Protein AF-S6I3Y5-F1 (afdb_monomer)

Solvent-accessible surface area (backbone atoms only — not comparable to full-atom values): 3302 Å² total; per-residue (Å²): 115,76,72,63,61,57,61,51,53,61,53,52,49,53,44,51,53,27,47,55,49,26,70,77,38,65,68,74,59,17,54,50,25,49,52,50,38,52,51,53,53,50,49,49,53,56,51,51,53,56,53,74,69,46,76,88,80,126

Foldseek 3Di:
DVVVVVLCPVLVVQLVVLVVQLVVDDDPSNVVSVVSNVVSVVVNVVVVVVVVPDPDDD

Radius of gyration: 14.33 Å; Cα contacts (8 Å, |Δi|>4): 25; chains: 1; bounding box: 34×14×35 Å

Secondary structure (DSSP, 8-state):
-HHHHHHHHHHHHHHHHHHHHHHH--THHHHHHHHHHHHHHHHHHHHHHHHHTS----

Nearest PDB structures (foldseek):
  8jxk-assembly1_F-2  TM=8.446E-01  e=7.513E+00  Mycobacterium tuberculosis H37Rv
  4afl-assembly3_D  TM=7.602E-01  e=9.739E+00  Homo sapiens

Structure (mmCIF, N/CA/C/O backbone):
data_AF-S6I3Y5-F1
#
_entry.id   AF-S6I3Y5-F1
#
loop_
_atom_site.group_PDB
_atom_site.id
_atom_site.type_symbol
_atom_site.label_atom_id
_atom_site.label_alt_id
_atom_site.label_comp_id
_atom_site.label_asym_id
_atom_site.label_entity_id
_atom_site.label_seq_id
_atom_site.pdbx_PDB_ins_code
_atom_site.Cartn_x
_atom_site.Cartn_y
_atom_site.Cartn_z
_atom_site.occupancy
_atom_site.B_iso_or_equiv
_atom_site.auth_seq_id
_atom_site.auth_comp_id
_atom_site.auth_asym_id
_atom_site.auth_atom_id
_atom_site.pdbx_PDB_model_num
ATOM 1 N N . MET A 1 1 ? 20.087 -9.263 -13.707 1.00 51.22 1 MET A N 1
ATOM 2 C CA . MET A 1 1 ? 19.110 -10.209 -13.095 1.00 51.22 1 MET A CA 1
ATOM 3 C C . MET A 1 1 ? 19.086 -10.219 -11.555 1.00 51.22 1 MET A C 1
ATOM 5 O O . MET A 1 1 ? 18.005 -10.359 -10.996 1.00 51.22 1 MET A O 1
ATOM 9 N N . ARG A 1 2 ? 20.207 -10.022 -10.833 1.00 50.91 2 ARG A N 1
ATOM 10 C CA . ARG A 1 2 ? 20.223 -10.021 -9.347 1.00 50.91 2 ARG A CA 1
ATOM 11 C C . ARG A 1 2 ? 19.447 -8.864 -8.675 1.00 50.91 2 ARG A C 1
ATOM 13 O O . ARG A 1 2 ? 18.870 -9.078 -7.616 1.00 50.91 2 ARG A O 1
ATOM 20 N N . CYS A 1 3 ? 19.345 -7.686 -9.303 1.00 51.03 3 CYS A N 1
ATOM 21 C CA . CYS A 1 3 ? 18.568 -6.555 -8.759 1.00 51.03 3 CYS A CA 1
ATOM 22 C C . CYS A 1 3 ? 17.039 -6.705 -8.908 1.00 51.03 3 CYS A C 1
ATOM 24 O O . CYS A 1 3 ? 16.295 -6.114 -8.132 1.00 51.03 3 CYS A O 1
ATOM 26 N N . VAL A 1 4 ? 16.559 -7.510 -9.866 1.00 55.53 4 VAL A N 1
ATOM 27 C CA . VAL A 1 4 ? 15.115 -7.731 -10.090 1.00 55.53 4 VAL A CA 1
ATOM 28 C C . VAL A 1 4 ? 14.554 -8.760 -9.101 1.00 55.53 4 VAL A C 1
ATOM 30 O O . VAL A 1 4 ? 13.450 -8.592 -8.600 1.00 55.53 4 VAL A O 1
ATOM 33 N N . ALA A 1 5 ? 15.338 -9.777 -8.723 1.00 54.66 5 ALA A N 1
ATOM 34 C CA . ALA A 1 5 ? 14.936 -10.757 -7.707 1.00 54.66 5 ALA A CA 1
ATOM 35 C C . ALA A 1 5 ? 14.830 -10.149 -6.292 1.00 54.66 5 ALA A C 1
ATOM 37 O O . ALA A 1 5 ? 13.950 -10.524 -5.517 1.00 54.66 5 ALA A O 1
ATOM 38 N N . LEU A 1 6 ? 15.680 -9.165 -5.969 1.00 56.38 6 LEU A N 1
ATOM 39 C CA . LEU A 1 6 ? 15.652 -8.468 -4.677 1.00 56.38 6 LEU A CA 1
ATOM 40 C C . LEU A 1 6 ? 14.391 -7.595 -4.507 1.00 56.38 6 LEU A C 1
ATOM 42 O O . LEU A 1 6 ? 13.932 -7.371 -3.388 1.00 56.38 6 LEU A 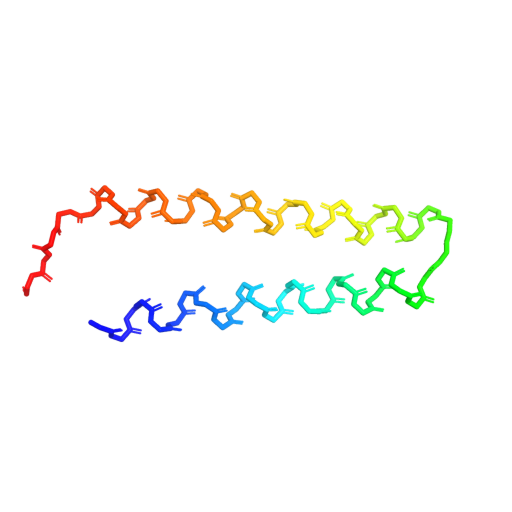O 1
ATOM 46 N N . ARG A 1 7 ? 13.792 -7.155 -5.622 1.00 62.88 7 ARG A N 1
ATOM 47 C CA . ARG A 1 7 ? 12.624 -6.265 -5.668 1.00 62.88 7 ARG A CA 1
ATOM 48 C C . ARG A 1 7 ? 11.324 -6.912 -5.176 1.00 62.88 7 ARG A C 1
ATOM 50 O O . ARG A 1 7 ? 10.470 -6.210 -4.648 1.00 62.88 7 ARG A O 1
ATOM 57 N N . CYS A 1 8 ? 11.169 -8.226 -5.300 1.00 63.28 8 CYS A N 1
ATOM 58 C CA . CYS A 1 8 ? 9.940 -8.907 -4.885 1.00 63.28 8 CYS A CA 1
ATOM 59 C C . CYS A 1 8 ? 9.955 -9.312 -3.410 1.00 63.28 8 CYS A C 1
ATOM 61 O O . CYS A 1 8 ? 8.902 -9.368 -2.788 1.00 63.28 8 CYS A O 1
ATOM 63 N N . VAL A 1 9 ? 11.127 -9.607 -2.839 1.00 81.06 9 VAL A N 1
ATOM 64 C CA . VAL A 1 9 ? 11.207 -10.203 -1.496 1.00 81.06 9 VAL A CA 1
ATOM 65 C C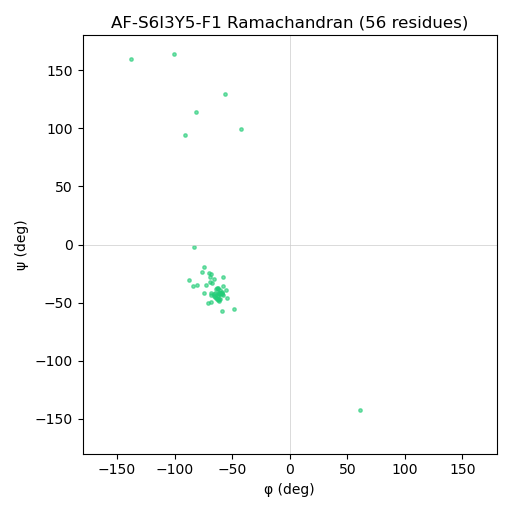 . VAL A 1 9 ? 10.831 -9.208 -0.405 1.00 81.06 9 VAL A C 1
ATOM 67 O O . VAL A 1 9 ? 9.968 -9.518 0.411 1.00 81.06 9 VAL A O 1
ATOM 70 N N . ALA A 1 10 ? 11.424 -8.010 -0.404 1.00 84.56 10 ALA A N 1
ATOM 71 C CA . ALA A 1 10 ? 11.144 -7.016 0.633 1.00 84.56 10 ALA A CA 1
ATOM 72 C C . ALA A 1 10 ? 9.684 -6.547 0.583 1.00 84.56 10 ALA A C 1
ATOM 74 O O . ALA A 1 10 ? 9.027 -6.442 1.617 1.00 84.56 10 ALA A O 1
ATOM 75 N N . LEU A 1 11 ? 9.160 -6.331 -0.626 1.00 88.25 11 LEU A N 1
ATOM 76 C CA . LEU A 1 11 ? 7.799 -5.850 -0.7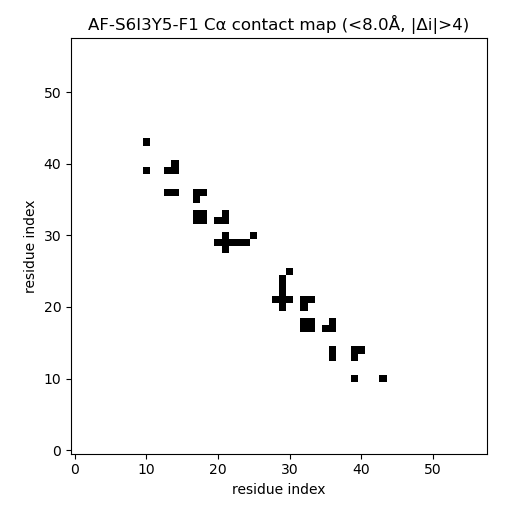92 1.00 88.25 11 LEU A CA 1
ATOM 77 C C . LEU A 1 11 ? 6.750 -6.930 -0.517 1.00 88.25 11 LEU A C 1
ATOM 79 O O . LEU A 1 11 ? 5.800 -6.656 0.209 1.00 88.25 11 LEU A O 1
ATOM 83 N N . ARG A 1 12 ? 6.955 -8.175 -0.983 1.00 87.62 12 ARG A N 1
ATOM 84 C CA . ARG A 1 12 ? 6.089 -9.301 -0.588 1.00 87.62 12 ARG A CA 1
ATOM 85 C C . ARG A 1 12 ? 6.096 -9.518 0.917 1.00 87.62 12 ARG A C 1
ATOM 87 O O . ARG A 1 12 ? 5.040 -9.787 1.474 1.00 87.62 12 ARG A O 1
ATOM 94 N N . CYS A 1 13 ? 7.263 -9.425 1.556 1.00 91.44 13 CYS A N 1
ATOM 95 C CA . CYS A 1 13 ? 7.379 -9.580 3.002 1.00 91.44 13 CYS A CA 1
ATOM 96 C C . CYS A 1 13 ? 6.563 -8.501 3.724 1.00 91.44 13 CYS A C 1
ATOM 98 O O . CYS A 1 13 ? 5.721 -8.825 4.553 1.00 91.44 13 CYS A O 1
ATOM 100 N N . ALA A 1 14 ? 6.718 -7.230 3.337 1.00 92.25 14 ALA A N 1
ATOM 101 C CA . ALA A 1 14 ? 5.926 -6.136 3.895 1.00 92.25 14 ALA A CA 1
ATOM 102 C C . ALA A 1 14 ? 4.413 -6.331 3.682 1.00 92.25 14 ALA A C 1
ATOM 104 O O . ALA A 1 14 ? 3.632 -6.094 4.601 1.00 92.25 14 ALA A O 1
ATOM 105 N N . THR A 1 15 ? 3.992 -6.799 2.500 1.00 92.88 15 THR A N 1
ATOM 106 C CA . THR A 1 15 ? 2.584 -7.114 2.222 1.00 92.88 15 THR A CA 1
ATOM 107 C C . THR A 1 15 ? 2.063 -8.248 3.102 1.00 92.88 15 THR A C 1
ATOM 109 O O . THR A 1 15 ? 0.988 -8.099 3.675 1.00 92.88 15 THR A O 1
ATOM 112 N N . ALA A 1 16 ? 2.805 -9.352 3.232 1.00 93.56 16 ALA A N 1
ATOM 113 C CA . ALA A 1 16 ? 2.408 -10.495 4.055 1.00 93.56 16 ALA A CA 1
ATOM 114 C C . ALA A 1 16 ? 2.260 -10.095 5.529 1.00 93.56 16 ALA A C 1
ATOM 116 O O . ALA A 1 16 ? 1.218 -10.343 6.126 1.00 93.56 16 ALA A O 1
ATOM 117 N N . THR A 1 17 ? 3.241 -9.370 6.072 1.00 92.50 17 THR A N 1
ATOM 118 C CA . THR A 1 17 ? 3.197 -8.862 7.449 1.00 92.50 17 THR A CA 1
ATOM 119 C C . THR A 1 17 ? 2.014 -7.920 7.668 1.00 92.50 17 THR A C 1
ATOM 121 O O . THR A 1 17 ? 1.273 -8.083 8.632 1.00 92.50 17 THR A O 1
ATOM 124 N N . ALA A 1 18 ? 1.785 -6.954 6.770 1.00 93.19 18 ALA A N 1
ATOM 125 C CA . ALA A 1 18 ? 0.652 -6.033 6.894 1.00 93.19 18 ALA A CA 1
ATOM 126 C C . ALA A 1 18 ? -0.697 -6.766 6.820 1.00 93.19 18 ALA A C 1
ATOM 128 O O . ALA A 1 18 ? -1.628 -6.417 7.546 1.00 93.19 18 ALA A O 1
ATOM 129 N N . TYR A 1 19 ? -0.790 -7.795 5.975 1.00 92.75 19 TYR A N 1
ATOM 130 C CA . TYR A 1 19 ? -1.988 -8.612 5.831 1.00 92.75 19 TYR A CA 1
ATOM 131 C C . TYR A 1 19 ? -2.259 -9.457 7.085 1.00 92.75 19 TYR A C 1
ATOM 133 O O . TYR A 1 19 ? -3.357 -9.388 7.630 1.00 92.75 19 TYR A O 1
ATOM 141 N N . GLU A 1 20 ? -1.260 -10.183 7.596 1.00 94.19 20 GLU A N 1
ATOM 142 C CA . GLU A 1 20 ? -1.384 -10.976 8.830 1.00 94.19 20 GLU A CA 1
ATOM 143 C C . GLU A 1 20 ? -1.680 -10.099 10.059 1.00 94.19 20 GLU A C 1
ATOM 145 O O . GLU A 1 20 ? -2.508 -10.459 10.903 1.00 94.19 20 GLU A O 1
ATOM 150 N N . CYS A 1 21 ? -1.072 -8.909 10.140 1.00 90.94 21 CYS A N 1
ATOM 151 C CA . CYS A 1 21 ? -1.418 -7.914 11.153 1.00 90.94 21 CYS A CA 1
ATOM 152 C C . CYS A 1 21 ? -2.877 -7.457 11.013 1.00 90.94 21 CYS A C 1
ATOM 154 O O . CYS A 1 21 ? -3.598 -7.420 12.005 1.00 90.94 21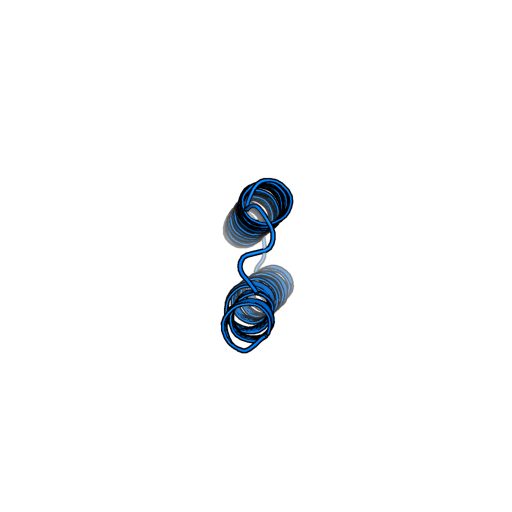 CYS A O 1
ATOM 156 N N . GLY A 1 22 ? -3.336 -7.122 9.805 1.00 91.75 22 GLY A N 1
ATOM 157 C CA . GLY A 1 22 ? -4.715 -6.684 9.568 1.00 91.75 22 GLY A CA 1
ATOM 158 C C . GLY A 1 22 ? -5.753 -7.755 9.912 1.00 91.75 22 GLY A C 1
ATOM 159 O O . GLY A 1 22 ? -6.801 -7.435 10.481 1.00 91.75 22 GLY A O 1
ATOM 160 N N . ASP A 1 23 ? -5.442 -9.020 9.630 1.00 91.56 23 ASP A N 1
ATOM 161 C CA . ASP A 1 23 ? -6.303 -10.156 9.958 1.00 91.56 23 ASP A CA 1
ATOM 162 C C . ASP A 1 23 ? -6.431 -10.346 11.481 1.00 91.56 23 ASP A C 1
ATOM 164 O O . ASP A 1 23 ? -7.543 -10.445 12.009 1.00 91.56 23 ASP A O 1
ATOM 168 N N . SER A 1 24 ? -5.305 -10.247 12.198 1.00 89.50 24 SER A N 1
ATOM 169 C CA . SER A 1 24 ? -5.224 -10.404 13.660 1.00 89.50 24 SER A CA 1
ATOM 170 C C . SER A 1 24 ? -5.763 -9.206 14.462 1.00 89.50 24 SER A C 1
ATOM 172 O O . SER A 1 24 ? -6.071 -9.340 15.649 1.00 89.50 24 SER A O 1
ATOM 174 N N . LEU A 1 25 ? -5.883 -8.025 13.845 1.00 93.75 25 LEU A N 1
ATOM 175 C CA . LEU A 1 25 ? -6.337 -6.780 14.481 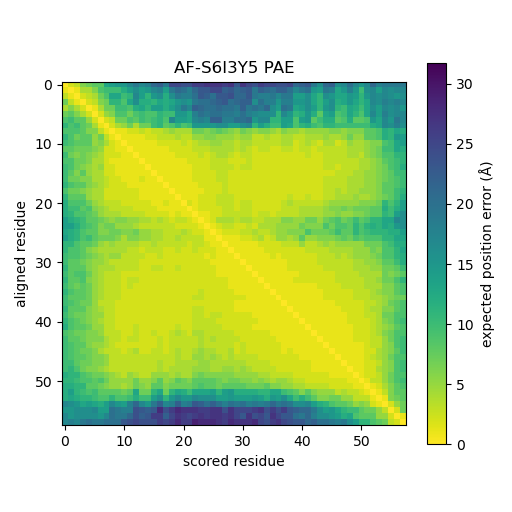1.00 93.75 25 LEU A CA 1
ATOM 176 C C . LEU A 1 25 ? -7.815 -6.473 14.172 1.00 93.75 25 LEU A C 1
ATOM 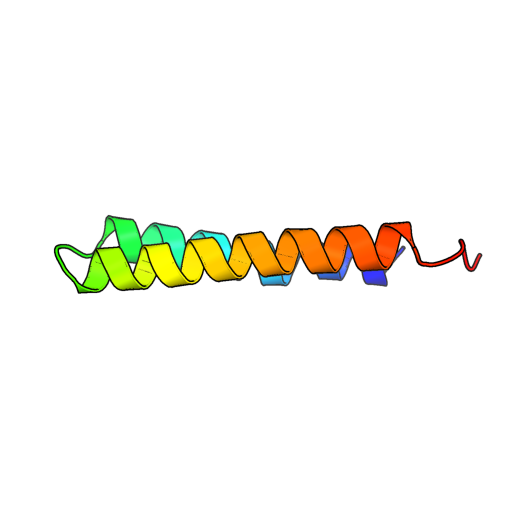178 O O . LEU A 1 25 ? -8.412 -7.025 13.248 1.00 93.75 25 LEU A O 1
ATOM 182 N N . LYS A 1 26 ? -8.432 -5.564 14.945 1.00 92.31 26 LYS A N 1
ATOM 183 C CA . LYS A 1 26 ? -9.817 -5.079 14.754 1.00 92.31 26 LYS A CA 1
ATOM 184 C C . LYS A 1 26 ? -9.909 -3.562 14.954 1.00 92.31 26 LYS A C 1
ATOM 186 O O .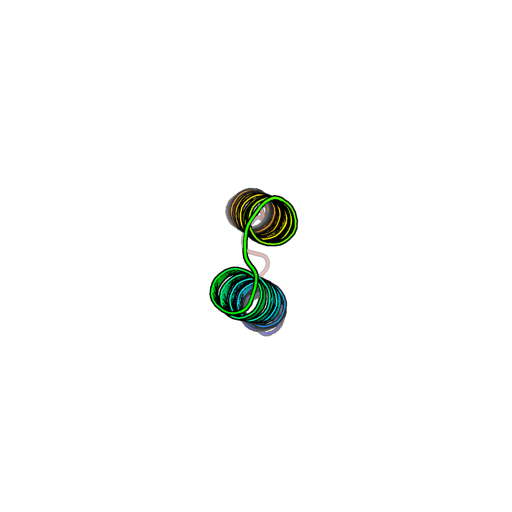 LYS A 1 26 ? -9.058 -2.970 15.618 1.00 92.31 26 LYS A O 1
ATOM 191 N N . GLY A 1 27 ? -10.965 -2.949 14.412 1.00 93.56 27 GLY A N 1
ATOM 192 C CA . GLY A 1 27 ? -11.210 -1.505 14.513 1.00 93.56 27 GLY A CA 1
ATOM 193 C C . GLY A 1 27 ? -10.090 -0.676 13.875 1.00 93.56 27 GLY A C 1
ATOM 194 O O . GLY A 1 27 ? -9.485 -1.101 12.895 1.00 93.56 27 GLY A O 1
ATOM 195 N N . SER A 1 28 ? -9.755 0.460 14.486 1.00 93.31 28 SER A N 1
ATOM 196 C CA . SER A 1 28 ? -8.783 1.426 13.949 1.00 93.31 28 SER A CA 1
ATOM 197 C C . SER A 1 28 ? -7.384 0.856 13.685 1.00 93.31 28 SER A C 1
ATOM 199 O O . SER A 1 28 ? -6.677 1.328 12.799 1.00 93.31 28 SER A O 1
ATOM 201 N N . GLN A 1 29 ? -6.971 -0.181 14.419 1.00 91.62 29 GLN A N 1
ATOM 202 C CA . GLN A 1 29 ? -5.675 -0.835 14.206 1.00 91.62 29 GLN A CA 1
ATOM 203 C C . GLN A 1 29 ? -5.651 -1.674 12.921 1.00 91.62 29 GLN A C 1
ATOM 205 O O . GLN A 1 29 ? -4.633 -1.722 12.232 1.00 91.62 29 GLN A O 1
ATOM 210 N N . ARG A 1 30 ? -6.781 -2.298 12.567 1.00 93.69 30 ARG A N 1
ATOM 211 C CA . ARG A 1 30 ? -6.949 -2.991 11.283 1.00 93.69 30 ARG A CA 1
ATOM 212 C C . ARG A 1 30 ? -6.964 -1.986 10.132 1.00 93.69 30 ARG A C 1
ATOM 214 O O . ARG A 1 30 ? -6.309 -2.223 9.122 1.00 93.69 30 ARG A O 1
ATOM 221 N N . ASP A 1 31 ? -7.644 -0.854 10.307 1.00 94.50 31 ASP A N 1
ATOM 222 C CA . ASP A 1 31 ? -7.673 0.218 9.304 1.00 94.50 31 ASP A CA 1
ATOM 223 C C . ASP A 1 31 ? -6.266 0.775 9.038 1.00 94.50 31 ASP A C 1
ATOM 225 O O . ASP A 1 31 ? -5.877 1.002 7.889 1.00 94.50 31 ASP A O 1
ATOM 229 N N . LEU A 1 32 ? -5.455 0.919 10.092 1.00 93.12 32 LEU A N 1
ATOM 230 C CA . LEU A 1 32 ? -4.052 1.310 9.972 1.00 93.12 32 LEU A CA 1
ATOM 231 C C . LEU A 1 32 ? -3.219 0.249 9.234 1.00 93.12 32 LEU A C 1
ATOM 233 O O . LEU A 1 32 ? -2.456 0.598 8.334 1.00 93.12 32 LEU A O 1
ATOM 237 N N . ALA A 1 33 ? -3.381 -1.037 9.560 1.00 94.56 33 ALA A N 1
ATOM 238 C CA . ALA A 1 33 ? -2.680 -2.125 8.871 1.00 94.56 33 ALA A CA 1
ATOM 239 C C . ALA A 1 33 ? -3.021 -2.172 7.369 1.00 94.56 33 ALA A C 1
ATOM 241 O O . ALA A 1 33 ? -2.126 -2.296 6.528 1.00 94.56 33 ALA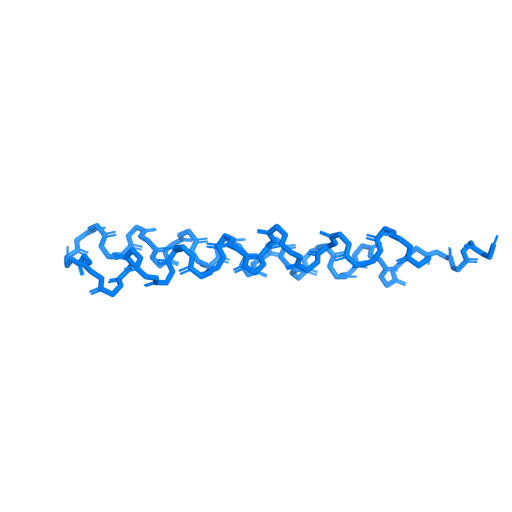 A O 1
ATOM 242 N N . PHE A 1 34 ? -4.292 -1.975 7.007 1.00 92.19 34 PHE A N 1
ATOM 243 C CA . PHE A 1 34 ? -4.693 -1.861 5.603 1.00 92.19 34 PHE A CA 1
ATOM 244 C C . PHE A 1 34 ? -4.193 -0.579 4.936 1.00 92.19 34 PHE A C 1
ATOM 246 O O . PHE A 1 34 ? -3.836 -0.613 3.759 1.00 92.19 34 PHE A O 1
ATOM 253 N N . SER A 1 35 ? -4.078 0.528 5.673 1.00 94.94 35 SER A N 1
ATOM 254 C CA . SER A 1 35 ? -3.443 1.747 5.157 1.00 94.94 35 SER A CA 1
ATOM 255 C C . SER A 1 35 ? -1.977 1.495 4.793 1.00 94.94 35 SER A C 1
ATOM 257 O O . SER A 1 35 ? -1.528 1.900 3.722 1.00 94.94 35 SER A O 1
ATOM 259 N N . VAL A 1 36 ? -1.238 0.747 5.621 1.00 94.38 36 VAL A N 1
ATOM 260 C CA . VAL A 1 36 ? 0.128 0.307 5.293 1.00 94.38 36 VAL A CA 1
ATOM 261 C C . VAL A 1 36 ? 0.132 -0.595 4.058 1.00 94.38 36 VAL A C 1
ATOM 263 O O . VAL A 1 36 ? 0.954 -0.396 3.168 1.00 94.38 36 VAL A O 1
ATOM 266 N N . MET A 1 37 ? -0.801 -1.545 3.953 1.00 94.50 37 MET A N 1
ATOM 267 C CA . MET A 1 37 ? -0.914 -2.426 2.784 1.00 94.50 37 MET A CA 1
ATOM 268 C C . MET A 1 37 ? -1.132 -1.630 1.486 1.00 94.50 37 MET A C 1
ATOM 270 O O . MET A 1 37 ? -0.446 -1.876 0.492 1.00 94.50 37 MET A O 1
ATOM 274 N N . HIS A 1 38 ? -1.986 -0.604 1.525 1.00 94.56 38 HIS A N 1
ATOM 275 C CA . HIS A 1 38 ? -2.199 0.307 0.403 1.00 94.56 38 HIS A CA 1
ATOM 276 C C . HIS A 1 38 ? -0.925 1.080 0.021 1.00 94.56 38 HIS A C 1
ATOM 278 O O . HIS A 1 38 ? -0.572 1.159 -1.158 1.00 94.56 38 HIS A O 1
ATOM 284 N N . LEU A 1 39 ? -0.182 1.599 1.006 1.00 95.25 39 LEU A N 1
ATOM 285 C CA . LEU A 1 39 ? 1.102 2.267 0.764 1.00 95.25 39 LEU A CA 1
ATOM 286 C C . LEU A 1 39 ? 2.121 1.318 0.119 1.00 95.25 39 LEU A C 1
ATOM 288 O O . LEU A 1 39 ? 2.793 1.694 -0.839 1.00 95.25 39 LEU A O 1
ATOM 292 N N . VAL A 1 40 ? 2.205 0.072 0.589 1.00 93.69 40 VAL A N 1
ATOM 293 C CA . VAL A 1 40 ? 3.104 -0.945 0.025 1.00 93.69 40 VAL A CA 1
ATOM 294 C C . VAL A 1 40 ? 2.744 -1.252 -1.435 1.00 93.69 40 VAL A C 1
ATOM 296 O O . VAL A 1 40 ? 3.633 -1.316 -2.283 1.00 93.69 40 VAL A O 1
ATOM 299 N N . GLN A 1 41 ? 1.456 -1.366 -1.769 1.00 91.25 41 GLN A N 1
ATOM 300 C CA . GLN A 1 41 ? 0.994 -1.546 -3.154 1.00 91.25 41 GLN A CA 1
ATOM 301 C C . GLN A 1 41 ? 1.317 -0.340 -4.049 1.00 91.25 41 GLN A C 1
ATOM 303 O O . GLN A 1 41 ? 1.703 -0.499 -5.214 1.00 91.25 41 GLN A O 1
ATOM 308 N N . MET A 1 42 ? 1.203 0.874 -3.509 1.00 93.88 42 MET A N 1
ATOM 309 C CA . MET A 1 42 ? 1.576 2.093 -4.222 1.00 93.88 42 MET A CA 1
ATOM 310 C C . MET A 1 42 ? 3.079 2.118 -4.513 1.00 93.88 42 MET A C 1
ATOM 312 O O . MET A 1 42 ? 3.479 2.351 -5.655 1.00 93.88 42 MET A O 1
ATOM 316 N N . VAL A 1 43 ? 3.911 1.790 -3.518 1.00 91.88 43 VAL A N 1
ATOM 317 C CA . VAL A 1 43 ? 5.359 1.643 -3.706 1.00 91.88 43 VAL A CA 1
ATOM 318 C C . VAL A 1 43 ? 5.648 0.580 -4.760 1.00 91.88 43 VAL A C 1
ATOM 320 O O . VAL A 1 43 ? 6.447 0.854 -5.647 1.00 91.88 43 VAL A O 1
ATOM 323 N N . GLN A 1 44 ? 4.962 -0.572 -4.744 1.00 87.62 44 GLN A N 1
ATOM 324 C CA . GLN A 1 44 ? 5.145 -1.631 -5.750 1.00 87.62 44 GLN A CA 1
ATOM 325 C C . GLN A 1 44 ? 4.971 -1.095 -7.164 1.00 87.62 44 GLN A C 1
ATOM 327 O O . GLN A 1 44 ? 5.798 -1.376 -8.027 1.00 87.62 44 GLN A O 1
ATOM 332 N N . THR A 1 45 ? 3.919 -0.305 -7.371 1.00 89.94 45 THR A N 1
ATOM 333 C CA . THR A 1 45 ? 3.552 0.272 -8.665 1.00 89.94 45 THR A CA 1
ATOM 334 C C . THR A 1 45 ? 4.562 1.322 -9.125 1.00 89.94 45 THR A C 1
ATOM 336 O O . THR A 1 45 ? 4.947 1.349 -10.291 1.00 89.94 45 THR A O 1
ATOM 339 N N . LEU A 1 46 ? 5.014 2.198 -8.224 1.00 89.38 46 LEU A N 1
ATOM 340 C CA . LEU A 1 46 ? 6.023 3.220 -8.533 1.00 89.38 46 LEU A CA 1
ATOM 341 C C . LEU A 1 46 ? 7.371 2.587 -8.876 1.00 89.38 46 LEU A C 1
ATOM 343 O O . LEU A 1 46 ? 8.040 2.976 -9.834 1.00 89.38 46 LEU A O 1
ATOM 347 N N . VAL A 1 47 ? 7.740 1.579 -8.093 1.00 85.94 47 VAL A N 1
ATOM 348 C CA . VAL A 1 47 ? 8.921 0.751 -8.278 1.00 85.94 47 VAL A CA 1
ATOM 349 C C . VAL A 1 47 ? 8.828 0.099 -9.655 1.00 85.94 47 VAL A C 1
ATOM 351 O O . VAL A 1 47 ? 9.717 0.346 -10.471 1.00 85.94 47 VAL A O 1
ATOM 354 N N . ASP A 1 48 ? 7.761 -0.646 -9.954 1.00 84.38 48 ASP A N 1
ATOM 355 C CA . ASP A 1 48 ? 7.516 -1.319 -11.240 1.00 84.38 48 ASP A CA 1
ATOM 356 C C . ASP A 1 48 ? 7.723 -0.382 -12.439 1.00 84.38 48 ASP A C 1
ATOM 358 O O . ASP A 1 48 ? 8.648 -0.594 -13.224 1.00 84.38 48 ASP A O 1
ATOM 362 N N . LYS A 1 49 ? 7.019 0.757 -12.451 1.00 85.00 49 LYS A N 1
ATOM 363 C CA . LYS A 1 49 ? 7.170 1.814 -13.465 1.00 85.00 49 LYS A CA 1
ATOM 364 C C . LYS A 1 49 ? 8.605 2.323 -13.592 1.00 85.00 49 LYS A C 1
ATOM 366 O O . LYS A 1 49 ? 9.076 2.586 -14.691 1.00 85.00 49 LYS A O 1
ATOM 371 N N . SER A 1 50 ? 9.323 2.466 -12.483 1.00 83.62 50 SER A N 1
ATOM 372 C CA . SER A 1 50 ? 10.712 2.943 -12.504 1.00 83.62 50 SER A CA 1
ATOM 373 C C . SER A 1 50 ? 11.690 1.929 -13.109 1.00 83.62 50 SER A C 1
ATOM 375 O O . SER A 1 50 ? 12.747 2.339 -13.576 1.00 83.62 50 SER A O 1
ATOM 377 N N . LEU A 1 51 ? 11.377 0.623 -13.099 1.00 78.88 51 LEU A N 1
ATOM 378 C CA . LEU A 1 51 ? 12.175 -0.356 -13.856 1.00 78.88 51 LEU A CA 1
ATOM 379 C C . LEU A 1 51 ? 11.761 -0.448 -15.309 1.00 78.88 51 LEU A C 1
ATOM 381 O O . LEU A 1 51 ? 12.640 -0.636 -16.137 1.00 78.88 51 LEU A O 1
ATOM 385 N N . ASP A 1 52 ? 10.473 -0.321 -15.610 1.00 81.81 52 ASP A N 1
ATOM 386 C CA . ASP A 1 52 ? 9.998 -0.298 -16.995 1.00 81.81 52 ASP A C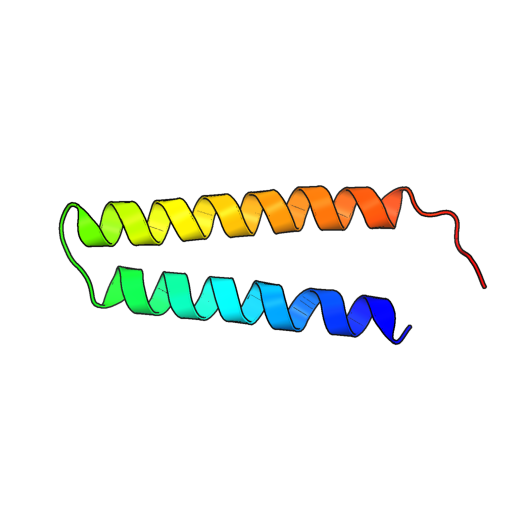A 1
ATOM 387 C C . ASP A 1 52 ? 10.662 0.843 -17.791 1.00 81.81 52 ASP A C 1
ATOM 389 O O . ASP A 1 52 ? 11.067 0.676 -18.936 1.00 81.81 52 ASP A O 1
ATOM 393 N N . ASN A 1 53 ? 10.905 1.975 -17.121 1.00 75.56 53 ASN A N 1
ATOM 394 C CA . ASN A 1 53 ? 11.619 3.123 -17.681 1.00 75.56 53 ASN A CA 1
ATOM 395 C C . ASN A 1 53 ? 13.156 3.027 -17.610 1.00 75.56 53 ASN A C 1
ATOM 397 O O . ASN A 1 53 ? 13.837 3.946 -18.070 1.00 75.56 53 ASN A O 1
ATOM 401 N N . LEU A 1 54 ? 13.736 1.973 -17.021 1.00 71.81 54 LEU A N 1
ATOM 402 C CA . LEU A 1 54 ? 15.188 1.801 -17.018 1.00 71.81 54 LEU A CA 1
ATOM 403 C C . LEU A 1 54 ? 15.595 1.185 -18.366 1.00 71.81 54 LEU A C 1
ATOM 405 O O . LEU A 1 54 ? 15.245 0.029 -18.610 1.00 71.81 54 LEU A O 1
ATOM 409 N N . PRO A 1 55 ? 16.346 1.895 -19.234 1.00 61.84 55 PRO A N 1
ATOM 410 C CA . PRO A 1 55 ? 16.843 1.293 -20.463 1.00 61.84 55 PRO A CA 1
ATOM 411 C C . PRO A 1 55 ? 17.640 0.043 -20.099 1.00 61.84 55 PRO A C 1
ATOM 413 O O . PRO A 1 55 ? 18.484 0.099 -19.199 1.00 61.84 55 PRO A O 1
ATOM 416 N N . LEU A 1 56 ? 17.321 -1.072 -20.765 1.00 63.28 56 LEU A N 1
ATOM 417 C CA . LEU A 1 56 ? 18.030 -2.349 -20.679 1.00 63.28 56 LEU A CA 1
ATOM 418 C C . LEU A 1 56 ? 19.540 -2.081 -20.689 1.00 63.28 56 LEU A C 1
ATOM 420 O O . LEU A 1 56 ? 20.132 -1.791 -21.723 1.00 63.28 56 LEU A O 1
ATOM 424 N N . ARG A 1 57 ? 20.151 -2.095 -19.504 1.00 58.62 57 ARG A N 1
ATOM 425 C CA . ARG A 1 57 ? 21.600 -2.148 -19.351 1.00 58.62 57 ARG A CA 1
ATOM 426 C C . ARG A 1 57 ? 21.939 -3.623 -19.269 1.00 58.62 57 ARG A C 1
ATOM 428 O O . ARG A 1 57 ? 21.796 -4.218 -18.197 1.00 58.62 57 ARG A O 1
ATOM 435 N N . ASP A 1 58 ? 22.272 -4.169 -20.432 1.00 48.78 58 ASP A N 1
ATOM 436 C CA . ASP A 1 58 ? 22.981 -5.439 -20.582 1.00 48.78 58 ASP A CA 1
ATOM 437 C C . ASP A 1 58 ? 24.330 -5.400 -19.844 1.00 48.78 58 ASP A C 1
ATOM 439 O O . ASP A 1 58 ? 25.012 -4.344 -19.885 1.00 48.78 58 ASP A O 1
#

Sequence (58 aa):
MRCVALRCVALRCATATAYECGDSLKGSQRDLAFSVMHLVQMVQTLVDKSLDNLPLRD

pLDDT: mean 83.06, std 14.54, range [48.78, 95.25]

Mean predicted aligned error: 6.49 Å